Protein AF-Q2C9M5-F1 (afdb_monomer)

Secondary structure (DSSP, 8-state):
-HHHHHHHHHHHHHHHHHHHHHHHH-TTS---TT-THHHHT-HHHHHHHHHHHHHHHHHHHHHTTS-HHHHHHHHHHHHHHHHHHHIIIII---

Radius of gyration: 14.94 Å; Cα contacts (8 Å, |Δi|>4): 97; chains: 1; bounding box: 42×32×37 Å

Sequence (94 aa):
MKWLILVLGILSNASASVLIKVAVTNTSAPIQLSKPLSIIGNIPLVSGLSLYGLAFMLYAVSLTYLPLNIAHPTLTSGSIALVAIASVAFFGET

Nearest PDB structures (foldseek):
  8tgy-assembly1_A  TM=9.281E-01  e=1.209E-01  Clostridia bacterium
  8vxu-assembly1_A  TM=9.281E-01  e=1.209E-01  Clostridia bacterium
  7szt-assembly1_B  TM=8.976E-01  e=1.653E-01  Clostridiales bacterium oral taxon 876
  8vxu-assembly2_D  TM=8.803E-01  e=1.489E-01  Clostridia bacterium

Mean predicted aligned error: 3.63 Å

pLDDT: mean 93.37, std 7.12, range [71.12, 98.56]

Foldseek 3Di:
DLVVLLVLLLVLQLLLVVLCVVQCPPPVQHDDPVCVVSCVVRPSNVSSVVSNVSSVVSLVVSVVPDPPVCSVVSSVVSNVVSNVVCCCVPVVDD

Solvent-accessible surface area (backbone atoms only — not comparable to full-atom values): 4952 Å² total; per-residue (Å²): 111,65,66,56,38,43,52,50,20,18,52,28,37,22,49,12,56,53,26,38,50,53,34,71,66,36,78,91,64,64,85,47,87,92,43,65,70,59,51,74,71,33,59,44,38,47,53,13,52,53,24,40,55,49,17,51,52,31,47,60,56,30,55,78,74,34,58,63,87,54,48,51,57,50,33,52,53,50,18,52,53,47,37,55,53,46,34,38,73,77,67,69,54,132

Structure (mmCIF, N/CA/C/O backbone):
data_AF-Q2C9M5-F1
#
_entry.id   AF-Q2C9M5-F1
#
loop_
_atom_site.group_PDB
_atom_site.id
_atom_site.type_symbol
_atom_site.label_atom_id
_atom_site.label_alt_id
_atom_site.label_comp_id
_atom_site.label_asym_id
_atom_site.label_entity_id
_atom_site.label_seq_id
_atom_site.pdbx_PDB_ins_code
_atom_site.Cartn_x
_atom_site.Cartn_y
_atom_site.Cartn_z
_atom_site.occupancy
_atom_site.B_iso_or_equiv
_atom_site.auth_seq_id
_atom_site.auth_comp_id
_atom_site.auth_asym_id
_atom_site.auth_atom_id
_atom_site.pdbx_PDB_model_num
ATOM 1 N N . MET A 1 1 ? -19.932 4.339 7.919 1.00 73.38 1 MET A N 1
ATOM 2 C CA . MET A 1 1 ? -18.763 5.119 7.447 1.00 73.38 1 MET A CA 1
ATOM 3 C C . MET A 1 1 ? -17.430 4.534 7.911 1.00 73.38 1 MET A C 1
ATOM 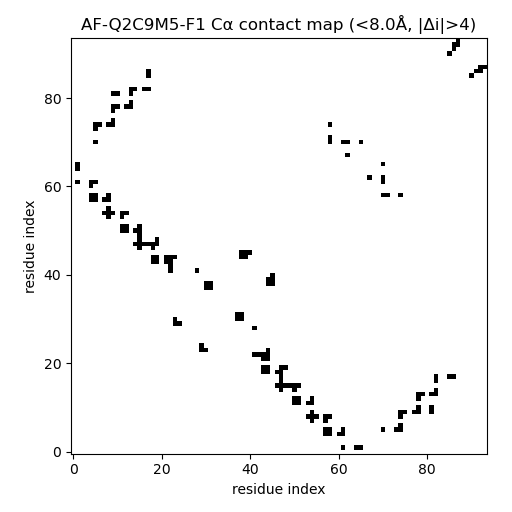5 O O . MET A 1 1 ? -16.599 4.286 7.056 1.00 73.38 1 MET A O 1
ATOM 9 N N . LYS A 1 2 ? -17.233 4.216 9.202 1.00 85.44 2 LYS A N 1
ATOM 10 C CA . LYS A 1 2 ? -15.961 3.675 9.739 1.00 85.44 2 LYS A CA 1
ATOM 11 C C . LYS A 1 2 ? -15.307 2.527 8.943 1.00 85.44 2 LYS A C 1
ATOM 13 O O . LYS A 1 2 ? -14.108 2.560 8.705 1.00 85.44 2 LYS A O 1
ATOM 18 N N . TRP A 1 3 ? -16.090 1.560 8.462 1.00 92.50 3 TRP A N 1
ATOM 19 C CA . TRP A 1 3 ? -15.576 0.442 7.655 1.00 92.50 3 TRP A CA 1
ATOM 20 C C . TRP A 1 3 ? -15.168 0.834 6.233 1.00 92.50 3 TRP A C 1
ATOM 22 O O . TRP A 1 3 ? -14.225 0.266 5.697 1.00 92.50 3 TRP A O 1
ATOM 32 N N . LEU A 1 4 ? -15.824 1.836 5.639 1.00 95.25 4 LEU A N 1
ATOM 33 C CA . LEU A 1 4 ? -15.454 2.343 4.316 1.00 95.25 4 LEU A CA 1
ATOM 34 C C . LEU A 1 4 ? -14.047 2.953 4.342 1.00 95.25 4 LEU A C 1
ATOM 36 O O . LEU A 1 4 ? -13.281 2.749 3.411 1.00 95.25 4 LEU A O 1
ATOM 40 N N . ILE A 1 5 ? -13.688 3.636 5.435 1.00 95.50 5 ILE A N 1
ATOM 41 C CA . ILE A 1 5 ? -12.348 4.212 5.636 1.00 95.50 5 ILE A CA 1
ATOM 42 C C . ILE A 1 5 ? -11.285 3.106 5.643 1.00 95.50 5 ILE A C 1
ATOM 44 O O . ILE A 1 5 ? -10.247 3.256 5.004 1.00 95.50 5 ILE A O 1
ATOM 48 N N . LEU A 1 6 ? -11.565 1.971 6.296 1.00 95.50 6 LEU A N 1
ATOM 49 C CA . LEU A 1 6 ? -10.674 0.808 6.271 1.00 95.50 6 LEU A CA 1
ATOM 50 C C . LEU A 1 6 ? -10.569 0.185 4.879 1.00 95.50 6 LEU A C 1
ATOM 52 O O . LEU A 1 6 ? -9.461 -0.103 4.444 1.00 95.50 6 LEU A O 1
ATOM 56 N N . VAL A 1 7 ? -11.686 0.010 4.167 1.00 97.62 7 VAL A N 1
ATOM 57 C CA . VAL A 1 7 ? -11.673 -0.528 2.796 1.00 97.62 7 VAL A CA 1
ATOM 58 C C . VAL A 1 7 ? -10.855 0.368 1.868 1.00 97.62 7 VAL A C 1
ATOM 60 O O . VAL A 1 7 ? -10.011 -0.129 1.129 1.00 97.62 7 VAL A O 1
ATOM 63 N N . LEU A 1 8 ? -11.040 1.688 1.941 1.00 98.00 8 LEU A N 1
ATOM 64 C CA . LEU A 1 8 ? -10.232 2.641 1.180 1.00 98.00 8 LEU A CA 1
ATOM 65 C C . LEU A 1 8 ? -8.754 2.565 1.578 1.00 98.00 8 LEU A C 1
ATOM 67 O O . LEU A 1 8 ? -7.899 2.544 0.700 1.00 98.00 8 LEU A O 1
ATOM 71 N N . GLY A 1 9 ? -8.446 2.457 2.875 1.00 97.94 9 GLY A N 1
ATOM 72 C CA . GLY A 1 9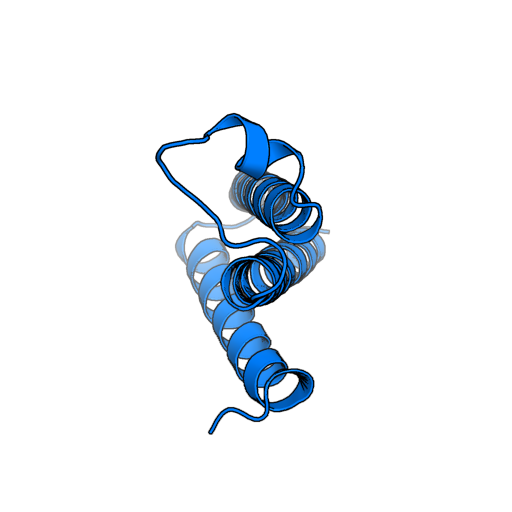 ? -7.072 2.309 3.364 1.00 97.94 9 GLY A CA 1
ATOM 73 C C . GLY A 1 9 ? -6.394 1.042 2.840 1.00 97.94 9 GLY A C 1
ATOM 74 O O . GLY A 1 9 ? -5.254 1.102 2.384 1.00 97.94 9 GLY A O 1
ATOM 75 N N . ILE A 1 10 ? -7.119 -0.080 2.834 1.00 98.56 10 ILE A N 1
ATOM 76 C CA . ILE A 1 10 ? -6.677 -1.363 2.273 1.00 98.56 10 ILE A CA 1
ATOM 77 C C . ILE A 1 10 ? -6.394 -1.224 0.773 1.00 98.56 10 ILE A C 1
ATOM 79 O O . ILE A 1 10 ? -5.318 -1.597 0.310 1.00 98.56 10 ILE A O 1
ATOM 83 N N . LEU A 1 11 ? -7.329 -0.644 0.013 1.00 98.50 11 LEU A N 1
ATOM 84 C CA . LEU A 1 11 ? -7.170 -0.446 -1.429 1.00 98.50 11 LEU A CA 1
ATOM 85 C C . LEU A 1 11 ? -5.995 0.482 -1.751 1.00 98.50 11 LEU A C 1
ATOM 87 O O . LEU A 1 11 ? -5.205 0.172 -2.642 1.00 98.50 11 LEU A O 1
ATOM 91 N N . SER A 1 12 ? -5.845 1.593 -1.020 1.00 98.31 12 SER A N 1
ATOM 92 C CA . SER A 1 12 ? -4.716 2.514 -1.181 1.00 98.31 12 SER A CA 1
ATOM 93 C C . SER A 1 12 ? -3.382 1.833 -0.875 1.00 98.31 12 SER A C 1
ATOM 95 O O . SER A 1 12 ? -2.451 1.961 -1.663 1.00 98.31 12 SER A O 1
ATOM 97 N N . ASN A 1 13 ? -3.289 1.068 0.217 1.00 98.50 13 ASN A N 1
ATOM 98 C CA . ASN A 1 13 ? -2.056 0.383 0.612 1.00 98.50 13 ASN A CA 1
ATOM 99 C C . ASN A 1 13 ? -1.661 -0.725 -0.383 1.00 98.50 13 ASN A C 1
ATOM 101 O O . ASN A 1 13 ? -0.506 -0.810 -0.809 1.00 98.50 13 ASN A O 1
ATOM 105 N N . ALA A 1 14 ? -2.628 -1.537 -0.815 1.00 98.50 14 ALA A N 1
ATOM 106 C CA . ALA A 1 14 ? -2.384 -2.581 -1.804 1.00 98.50 14 ALA A CA 1
ATOM 107 C C . ALA A 1 14 ? -1.962 -1.987 -3.157 1.00 98.50 14 ALA A C 1
ATOM 109 O O . ALA A 1 14 ? -0.957 -2.405 -3.731 1.00 98.50 14 ALA A O 1
ATOM 110 N N . SER A 1 15 ? -2.668 -0.952 -3.623 1.00 98.31 15 SER A N 1
ATOM 111 C CA . SER A 1 15 ? -2.333 -0.247 -4.868 1.00 98.31 15 SER A CA 1
ATOM 112 C C . SER A 1 15 ? -0.949 0.399 -4.802 1.00 98.31 15 SER A C 1
ATOM 114 O O . SER A 1 15 ? -0.192 0.318 -5.768 1.00 98.31 15 SER A O 1
ATOM 116 N N . ALA A 1 16 ? -0.586 0.989 -3.657 1.00 98.25 16 ALA A N 1
ATOM 117 C CA . ALA A 1 16 ? 0.754 1.516 -3.426 1.00 98.25 16 ALA A CA 1
ATOM 118 C C . ALA A 1 16 ? 1.812 0.427 -3.623 1.00 98.25 16 ALA A C 1
ATOM 120 O O . ALA A 1 16 ? 2.724 0.597 -4.425 1.00 98.25 16 ALA A O 1
ATOM 121 N N . SER A 1 17 ? 1.646 -0.720 -2.964 1.00 97.94 17 SER A N 1
ATOM 122 C CA . SER A 1 17 ? 2.590 -1.842 -3.033 1.00 97.94 17 SER A CA 1
ATOM 123 C C . SER A 1 17 ? 2.787 -2.354 -4.468 1.00 97.94 17 SER A C 1
ATOM 125 O O . SER A 1 17 ? 3.919 -2.570 -4.903 1.00 97.94 17 SER A O 1
ATOM 127 N N . VAL A 1 18 ? 1.699 -2.473 -5.238 1.00 97.81 18 VAL A N 1
ATOM 128 C CA . VAL A 1 18 ? 1.737 -2.864 -6.659 1.00 97.81 18 VAL A CA 1
ATOM 129 C C . VAL A 1 18 ? 2.472 -1.820 -7.505 1.00 97.81 18 VAL A C 1
ATOM 131 O O . VAL A 1 18 ? 3.330 -2.176 -8.310 1.00 97.81 18 VAL A O 1
ATOM 134 N N . LEU A 1 19 ? 2.196 -0.527 -7.312 1.00 96.69 19 LEU A N 1
ATOM 135 C CA . LEU A 1 19 ? 2.869 0.545 -8.055 1.00 96.69 19 LEU A CA 1
ATOM 136 C C . LEU A 1 19 ? 4.359 0.645 -7.728 1.00 96.69 19 LEU A C 1
ATOM 138 O O . LEU A 1 19 ? 5.161 0.873 -8.632 1.00 96.69 19 LEU A O 1
ATOM 142 N N . ILE A 1 20 ? 4.742 0.427 -6.468 1.00 95.69 20 ILE A N 1
ATOM 143 C CA . ILE A 1 20 ? 6.153 0.349 -6.084 1.00 95.69 20 ILE A CA 1
ATOM 144 C C . ILE A 1 20 ? 6.828 -0.805 -6.821 1.00 95.69 20 ILE A C 1
ATOM 146 O O . ILE A 1 20 ? 7.891 -0.589 -7.398 1.00 95.69 20 ILE A O 1
ATOM 150 N N . LYS A 1 21 ? 6.201 -1.989 -6.882 1.00 95.50 21 LYS A N 1
ATOM 151 C CA . LYS A 1 21 ? 6.714 -3.129 -7.659 1.00 95.50 21 LYS A CA 1
ATOM 152 C C . LYS A 1 21 ? 6.903 -2.762 -9.135 1.00 95.50 21 LYS A C 1
ATOM 154 O O . LYS A 1 21 ? 7.984 -2.977 -9.676 1.00 95.50 21 LYS A O 1
ATOM 159 N N . VAL A 1 22 ? 5.906 -2.134 -9.763 1.00 93.88 22 VAL A N 1
ATOM 160 C CA . VAL A 1 22 ? 6.012 -1.632 -11.148 1.00 93.88 22 VAL A CA 1
ATOM 161 C C . VAL A 1 22 ? 7.190 -0.663 -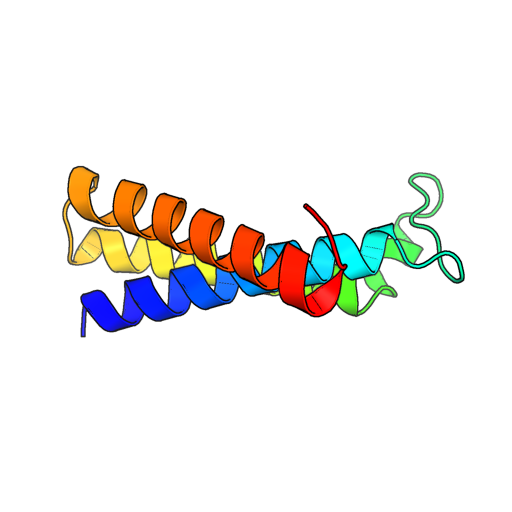11.300 1.00 93.88 22 VAL A C 1
ATOM 163 O O . VAL A 1 22 ? 7.958 -0.772 -12.255 1.00 93.88 22 VAL A O 1
ATOM 166 N N . ALA A 1 23 ? 7.365 0.260 -10.352 1.00 92.12 23 ALA A N 1
ATOM 167 C CA . ALA A 1 23 ? 8.429 1.255 -10.386 1.00 92.12 23 ALA A CA 1
ATOM 168 C C . ALA A 1 23 ? 9.830 0.633 -10.340 1.00 92.12 23 ALA A C 1
ATOM 170 O O . ALA A 1 23 ? 10.711 1.077 -11.075 1.00 92.12 23 ALA A O 1
ATOM 171 N N . VAL A 1 24 ? 10.039 -0.376 -9.484 1.00 91.00 24 VAL A N 1
ATOM 172 C CA . VAL A 1 24 ? 11.355 -1.014 -9.303 1.00 91.00 24 VAL A CA 1
ATOM 173 C C . VAL A 1 24 ? 11.677 -2.043 -10.383 1.00 91.00 24 VAL A C 1
ATOM 175 O O . VAL A 1 24 ? 12.850 -2.267 -10.669 1.00 91.00 24 VAL A O 1
ATOM 178 N N . THR A 1 25 ? 10.671 -2.671 -10.996 1.00 89.75 25 THR A N 1
ATOM 179 C CA . THR A 1 25 ? 10.880 -3.662 -12.066 1.00 89.75 25 THR A CA 1
ATOM 180 C C . THR A 1 25 ? 11.062 -3.008 -13.442 1.00 89.75 25 THR A C 1
ATOM 182 O O . THR A 1 25 ? 11.580 -3.644 -14.361 1.00 89.75 25 THR A O 1
ATOM 185 N N . ASN A 1 26 ? 10.703 -1.728 -13.601 1.00 81.50 26 ASN A N 1
ATOM 186 C CA . ASN A 1 26 ? 10.897 -1.002 -14.854 1.00 81.50 26 ASN A CA 1
ATOM 187 C C . ASN A 1 26 ? 12.393 -0.821 -15.181 1.00 81.50 26 ASN A C 1
ATOM 189 O O . ASN A 1 26 ? 13.096 0.003 -14.595 1.00 81.50 26 ASN A O 1
ATOM 193 N N . THR A 1 27 ? 12.867 -1.582 -16.167 1.00 74.00 27 THR A N 1
ATOM 194 C CA . THR A 1 27 ? 14.278 -1.634 -16.577 1.00 74.00 27 THR A CA 1
ATOM 195 C C . THR A 1 27 ? 14.701 -0.440 -17.436 1.00 74.00 27 THR A C 1
ATOM 197 O O . THR A 1 27 ? 15.894 -0.175 -17.560 1.00 74.00 27 THR A O 1
ATOM 200 N N . SER A 1 28 ? 13.751 0.303 -18.018 1.00 73.19 28 SER A N 1
ATOM 201 C CA . SER A 1 28 ? 14.033 1.464 -18.875 1.00 73.19 28 SER A CA 1
ATOM 202 C C . SER A 1 28 ? 14.422 2.717 -18.084 1.00 73.19 28 SER A C 1
ATOM 204 O O . SER A 1 28 ? 15.114 3.582 -18.616 1.00 73.19 28 SER A O 1
ATOM 206 N N . ALA A 1 29 ? 14.001 2.822 -16.821 1.00 71.12 29 ALA A N 1
ATOM 207 C CA . ALA A 1 29 ? 14.308 3.950 -15.941 1.00 71.12 29 ALA A CA 1
ATOM 208 C C . ALA A 1 29 ? 14.638 3.459 -14.518 1.00 71.12 29 ALA A C 1
ATOM 210 O O . ALA A 1 29 ? 13.855 3.681 -13.589 1.00 71.12 29 ALA A O 1
ATOM 211 N N . PRO A 1 30 ? 15.785 2.776 -14.331 1.00 77.50 30 PRO A N 1
ATOM 212 C CA . PRO A 1 30 ? 16.141 2.192 -13.048 1.00 77.50 30 PRO A CA 1
ATOM 213 C C . PRO A 1 30 ? 16.351 3.278 -11.990 1.00 77.50 30 PRO A C 1
ATOM 215 O O . PRO A 1 30 ? 16.974 4.315 -12.237 1.00 77.50 30 PRO A O 1
ATOM 218 N N . ILE A 1 31 ? 15.857 3.014 -10.783 1.00 80.75 31 ILE A N 1
ATOM 219 C CA . ILE A 1 31 ? 16.032 3.904 -9.636 1.00 80.75 31 ILE A CA 1
ATOM 220 C C . ILE A 1 31 ? 17.507 3.872 -9.216 1.00 80.75 31 ILE A C 1
ATOM 222 O O . ILE A 1 31 ? 18.053 2.817 -8.902 1.00 80.75 31 ILE A O 1
ATOM 226 N N . GLN A 1 32 ? 18.161 5.036 -9.209 1.00 81.81 32 GLN A N 1
ATOM 227 C CA . GLN A 1 32 ? 19.573 5.184 -8.851 1.00 81.81 32 GLN A CA 1
ATOM 228 C C . GLN A 1 32 ? 19.712 6.119 -7.649 1.00 81.81 32 GLN A C 1
ATOM 230 O O . GLN A 1 32 ? 19.368 7.295 -7.733 1.00 81.81 32 GLN A O 1
ATOM 235 N N . LEU A 1 33 ? 20.291 5.624 -6.551 1.00 81.12 33 LEU A N 1
ATOM 236 C CA . LEU A 1 33 ? 20.567 6.424 -5.345 1.00 81.12 33 LEU A CA 1
ATOM 237 C C . LEU A 1 33 ? 21.505 7.611 -5.619 1.00 81.12 33 LEU A C 1
ATOM 239 O O . LEU A 1 33 ? 21.411 8.642 -4.962 1.00 81.12 33 LEU A O 1
ATOM 243 N N . SER A 1 34 ? 22.379 7.489 -6.621 1.00 85.75 34 SER A N 1
ATOM 244 C CA . SER A 1 34 ? 23.292 8.551 -7.055 1.00 85.75 34 SER A CA 1
ATOM 245 C C . SER A 1 34 ? 22.599 9.704 -7.793 1.00 85.75 34 SER A C 1
ATOM 247 O O . SER A 1 34 ? 23.210 10.755 -7.980 1.00 85.75 34 SER A O 1
ATOM 249 N N . LYS A 1 35 ? 21.337 9.536 -8.215 1.00 83.81 35 LYS A N 1
ATOM 250 C CA . LYS A 1 35 ? 20.549 10.550 -8.932 1.00 83.81 35 LYS A CA 1
ATOM 251 C C . LYS A 1 35 ? 19.179 10.726 -8.271 1.00 83.81 35 LYS A C 1
ATOM 253 O O . LYS A 1 35 ? 18.171 10.368 -8.866 1.00 83.81 35 LYS A O 1
ATOM 258 N N . PRO A 1 36 ? 19.096 11.324 -7.072 1.00 80.19 36 PRO A N 1
ATOM 259 C CA . PRO A 1 36 ? 17.846 11.410 -6.309 1.00 80.19 36 PRO A CA 1
ATOM 260 C C . PRO A 1 36 ? 16.713 12.133 -7.054 1.00 80.19 36 PRO A C 1
ATOM 262 O O . PRO A 1 36 ? 15.545 11.844 -6.834 1.00 80.19 36 PRO A O 1
ATOM 265 N N . LEU A 1 37 ? 17.032 13.028 -7.991 1.00 83.06 37 LEU A N 1
ATOM 266 C CA . LEU A 1 37 ? 16.034 13.692 -8.835 1.00 83.06 37 LEU A CA 1
ATOM 267 C C . LEU A 1 37 ? 15.309 12.731 -9.799 1.00 83.06 37 LEU A C 1
ATOM 269 O O . LEU A 1 37 ? 14.169 13.004 -10.166 1.00 83.06 37 LEU A O 1
ATOM 273 N N . SER A 1 38 ? 15.910 11.594 -10.180 1.00 79.19 38 SER A N 1
ATOM 274 C CA . SER A 1 38 ? 15.248 10.605 -11.049 1.00 79.19 38 SER A CA 1
ATOM 275 C C . SER A 1 38 ? 14.089 9.883 -10.353 1.00 79.19 38 SER A C 1
ATOM 277 O O . SER A 1 38 ? 13.175 9.408 -11.021 1.00 79.19 38 SER A O 1
ATOM 279 N N . ILE A 1 39 ? 14.086 9.870 -9.017 1.00 80.62 39 ILE A N 1
ATOM 280 C CA . ILE A 1 39 ? 13.012 9.327 -8.173 1.00 80.62 39 ILE A CA 1
ATOM 281 C C . ILE A 1 39 ? 11.721 10.126 -8.384 1.00 80.62 39 ILE A C 1
ATOM 283 O O . ILE A 1 39 ? 10.650 9.544 -8.519 1.00 80.62 39 ILE A O 1
ATOM 287 N N . ILE A 1 40 ? 11.828 11.456 -8.471 1.00 83.25 40 ILE A N 1
ATOM 288 C CA . ILE A 1 40 ? 10.680 12.363 -8.626 1.00 83.25 40 ILE A CA 1
ATOM 289 C C . ILE A 1 40 ? 10.055 12.230 -10.025 1.00 83.25 40 ILE A C 1
ATOM 291 O O . ILE A 1 40 ? 8.851 12.397 -10.187 1.00 83.25 40 ILE A O 1
ATOM 295 N N . GLY A 1 41 ? 10.857 11.892 -11.039 1.00 84.38 41 GLY A N 1
ATOM 296 C CA . GLY A 1 41 ? 10.374 11.653 -12.403 1.00 84.38 41 GLY A CA 1
ATOM 297 C C . GLY A 1 41 ? 9.690 10.295 -12.609 1.00 84.38 41 GLY A C 1
ATOM 298 O O . GLY A 1 41 ? 9.077 10.073 -13.652 1.00 84.38 41 GLY A O 1
ATOM 299 N N . ASN A 1 42 ? 9.782 9.374 -11.644 1.00 88.62 42 ASN A N 1
ATOM 300 C CA . ASN A 1 42 ? 9.187 8.045 -11.749 1.00 88.62 42 ASN A CA 1
ATOM 301 C C . ASN A 1 42 ? 7.725 8.088 -11.274 1.00 88.62 42 ASN A C 1
ATOM 303 O O . ASN A 1 42 ? 7.440 8.000 -10.081 1.00 88.62 42 ASN A O 1
ATOM 307 N N . ILE A 1 43 ? 6.795 8.231 -12.223 1.00 91.25 43 ILE A N 1
ATOM 308 C CA . ILE A 1 43 ? 5.357 8.349 -11.933 1.00 91.25 43 ILE A CA 1
ATOM 309 C C . ILE A 1 43 ? 4.831 7.177 -11.083 1.00 91.25 43 ILE A C 1
ATOM 311 O O . ILE A 1 43 ? 4.233 7.461 -10.046 1.00 91.25 43 ILE A O 1
ATOM 315 N N . PRO A 1 44 ? 5.078 5.890 -11.419 1.00 93.00 44 PRO A N 1
ATOM 316 C CA . PRO A 1 44 ? 4.658 4.777 -10.565 1.00 93.00 44 PRO A CA 1
ATOM 317 C C . PRO A 1 44 ? 5.179 4.881 -9.127 1.00 93.00 44 PRO A C 1
ATOM 319 O O . PRO A 1 44 ? 4.425 4.654 -8.183 1.00 93.00 44 PRO A O 1
ATOM 322 N N . LEU A 1 45 ? 6.441 5.281 -8.947 1.00 93.06 45 LEU A N 1
ATOM 323 C CA . LEU A 1 45 ? 7.051 5.433 -7.627 1.00 93.06 45 LEU A CA 1
ATOM 324 C C . LEU A 1 45 ? 6.381 6.542 -6.813 1.00 93.06 45 LEU A C 1
ATOM 326 O O . LEU A 1 45 ? 6.014 6.328 -5.658 1.00 93.06 45 LEU A O 1
ATOM 330 N N . VAL A 1 46 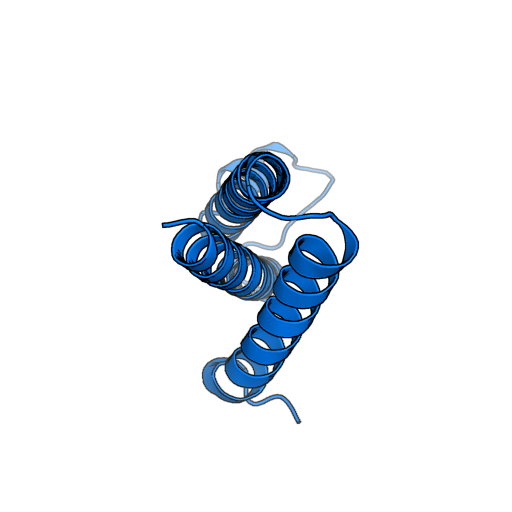? 6.202 7.717 -7.421 1.00 93.69 46 VAL A N 1
ATOM 331 C CA . VAL A 1 46 ? 5.577 8.875 -6.770 1.00 93.69 46 VAL A CA 1
ATOM 332 C C . VAL A 1 46 ? 4.119 8.574 -6.439 1.00 93.69 46 VAL A C 1
ATOM 334 O O . VAL A 1 46 ? 3.699 8.796 -5.307 1.00 93.69 46 VAL A O 1
ATOM 337 N N . SER A 1 47 ? 3.360 7.999 -7.377 1.00 95.69 47 SER A N 1
ATOM 338 C CA . SER A 1 47 ? 1.976 7.582 -7.140 1.00 95.69 47 SER A CA 1
ATOM 339 C C . SER A 1 47 ? 1.877 6.537 -6.027 1.00 95.69 47 SER A C 1
ATOM 341 O O . SER A 1 47 ? 1.021 6.664 -5.153 1.00 95.69 47 SER A O 1
ATOM 343 N N . GLY A 1 48 ? 2.775 5.546 -6.004 1.00 96.75 48 GLY A N 1
ATOM 344 C CA . GLY A 1 48 ? 2.841 4.553 -4.933 1.00 96.75 48 GLY A CA 1
ATOM 345 C C . GLY A 1 48 ? 3.112 5.188 -3.567 1.00 96.75 48 GLY A C 1
ATOM 346 O O . GLY A 1 48 ? 2.393 4.923 -2.605 1.00 96.75 48 GLY A O 1
ATOM 347 N N . LEU A 1 49 ? 4.084 6.099 -3.485 1.00 96.25 49 LEU A N 1
ATOM 348 C CA . LEU A 1 49 ? 4.408 6.810 -2.248 1.00 96.25 49 LEU A CA 1
ATOM 349 C C . LEU A 1 49 ? 3.247 7.694 -1.764 1.00 96.25 49 LEU A C 1
ATOM 351 O O . LEU A 1 49 ? 2.915 7.682 -0.577 1.00 96.25 49 LEU A O 1
ATOM 355 N N . SER A 1 50 ? 2.592 8.422 -2.672 1.00 97.25 50 SER A N 1
ATOM 356 C CA . SER A 1 50 ? 1.402 9.215 -2.348 1.00 97.25 50 SER A CA 1
ATOM 357 C C . SER A 1 50 ? 0.266 8.342 -1.810 1.00 97.25 50 SER A C 1
ATOM 359 O O . SER A 1 50 ? -0.387 8.723 -0.838 1.00 97.25 50 SER A O 1
ATOM 361 N N . LEU A 1 51 ? 0.055 7.154 -2.384 1.00 98.25 51 LEU A N 1
ATOM 362 C CA . LEU A 1 51 ? -0.955 6.209 -1.906 1.00 98.25 51 LEU A CA 1
ATOM 363 C C . LEU A 1 51 ? -0.608 5.599 -0.545 1.00 98.25 51 LEU A C 1
ATOM 365 O O . LEU A 1 51 ? -1.517 5.414 0.261 1.00 98.25 51 LEU A O 1
ATOM 369 N N . TYR A 1 52 ? 0.669 5.347 -0.237 1.00 98.00 52 TYR A N 1
ATOM 370 C CA . TYR A 1 52 ? 1.064 4.974 1.127 1.00 98.00 52 TYR A CA 1
ATOM 371 C C . TYR A 1 52 ? 0.773 6.092 2.128 1.00 98.00 52 TYR A C 1
ATOM 373 O O . TYR A 1 52 ? 0.234 5.823 3.202 1.00 98.00 52 TYR A O 1
ATOM 381 N N . GLY A 1 53 ? 1.066 7.343 1.763 1.00 98.25 53 GLY A N 1
ATOM 382 C CA . GLY A 1 53 ? 0.700 8.505 2.571 1.00 98.25 53 GLY A CA 1
ATOM 383 C C . GLY A 1 53 ? -0.808 8.569 2.825 1.00 98.25 53 GLY A C 1
ATOM 384 O O . GLY A 1 53 ? -1.239 8.695 3.969 1.00 98.25 53 GLY A O 1
ATOM 385 N N . LEU A 1 54 ? -1.620 8.395 1.779 1.00 98.25 54 LEU A N 1
ATOM 386 C CA . LEU A 1 54 ? -3.078 8.347 1.896 1.00 98.25 54 LEU A CA 1
ATOM 387 C C . LEU A 1 54 ? -3.553 7.183 2.778 1.00 98.25 54 LEU A C 1
ATOM 389 O O . LEU A 1 54 ? -4.395 7.387 3.650 1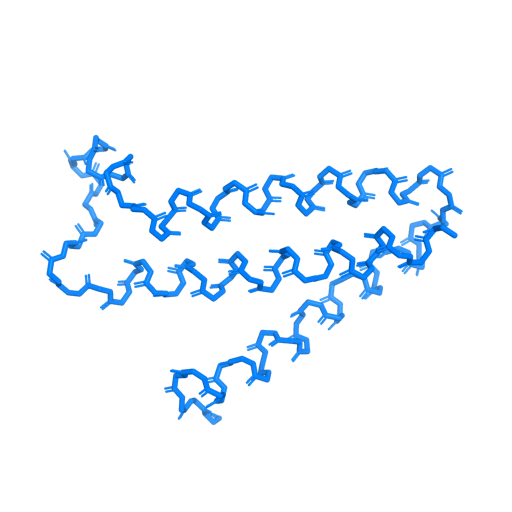.00 98.25 54 LEU A O 1
ATOM 393 N N . ALA A 1 55 ? -3.000 5.983 2.598 1.00 98.12 55 ALA A N 1
ATOM 394 C CA . ALA A 1 55 ? -3.335 4.814 3.405 1.00 98.12 55 ALA A CA 1
ATOM 395 C C . ALA A 1 55 ? -3.032 5.044 4.892 1.00 98.12 55 ALA A C 1
ATOM 397 O O . ALA A 1 55 ? -3.846 4.697 5.747 1.00 98.12 55 ALA A O 1
ATOM 398 N N . PHE A 1 56 ? -1.899 5.680 5.203 1.00 98.00 56 PHE A N 1
ATOM 399 C CA . PHE A 1 56 ? -1.548 6.065 6.568 1.00 98.00 56 PHE A CA 1
ATOM 400 C C . PHE A 1 56 ? -2.533 7.089 7.150 1.00 98.00 56 PHE A C 1
ATOM 402 O O . PHE A 1 56 ? -2.984 6.925 8.283 1.00 98.00 56 PHE A O 1
ATOM 409 N N . MET A 1 57 ? -2.931 8.106 6.378 1.00 98.31 57 MET A N 1
ATOM 410 C CA . MET A 1 57 ? -3.934 9.080 6.828 1.00 98.31 57 MET A CA 1
ATOM 411 C C . MET A 1 57 ? -5.293 8.417 7.080 1.00 98.31 57 MET A C 1
ATOM 413 O O . MET A 1 57 ? -5.913 8.655 8.114 1.00 98.31 57 MET A O 1
ATOM 417 N N . LEU A 1 58 ? -5.740 7.530 6.187 1.00 97.75 58 LEU A N 1
ATOM 418 C CA . LEU A 1 58 ? -6.977 6.761 6.361 1.00 97.75 58 LEU A CA 1
ATOM 419 C C . LEU A 1 58 ? -6.906 5.841 7.585 1.00 97.75 58 LEU A C 1
ATOM 421 O O . LEU A 1 58 ? -7.877 5.748 8.336 1.00 97.75 58 LEU A O 1
ATOM 425 N N . TYR A 1 59 ? -5.756 5.212 7.833 1.00 97.50 59 TYR A N 1
ATOM 426 C CA . TYR A 1 59 ? -5.512 4.445 9.050 1.00 97.50 59 TYR A CA 1
ATOM 427 C C . TYR A 1 59 ? -5.634 5.321 10.303 1.00 97.50 59 TYR A C 1
ATOM 429 O O . TYR A 1 59 ? -6.407 4.984 11.200 1.00 97.50 59 TYR A O 1
ATOM 437 N N . ALA A 1 60 ? -4.954 6.469 10.346 1.00 97.88 60 ALA A N 1
ATOM 438 C CA . ALA A 1 60 ? -5.027 7.399 11.470 1.00 97.88 60 ALA A CA 1
ATOM 439 C C . ALA A 1 60 ? -6.469 7.868 11.732 1.00 97.88 60 ALA A C 1
ATOM 441 O O . ALA A 1 60 ? -6.931 7.852 12.871 1.00 97.88 60 ALA A O 1
ATOM 442 N N . VAL A 1 61 ? -7.220 8.190 10.674 1.00 97.75 61 VAL A N 1
ATOM 443 C CA . VAL A 1 61 ? -8.644 8.535 10.780 1.00 97.75 61 VAL A CA 1
ATOM 444 C C . VAL A 1 61 ? -9.464 7.343 11.287 1.00 97.75 61 VAL A C 1
ATOM 446 O O . VAL A 1 61 ? -10.338 7.518 12.133 1.00 97.75 61 VAL A O 1
ATOM 449 N N . SER A 1 62 ? -9.184 6.117 10.835 1.00 97.19 62 SER A N 1
ATOM 450 C CA . SER A 1 62 ? -9.906 4.917 11.283 1.00 97.19 62 SER A CA 1
ATOM 451 C C . SER A 1 62 ? -9.779 4.674 12.791 1.00 97.19 62 SER A C 1
ATOM 453 O O . SER A 1 62 ? -10.758 4.261 13.415 1.00 97.19 62 SER A O 1
ATOM 455 N N . LEU A 1 63 ? -8.632 5.016 13.392 1.00 97.69 63 LEU A N 1
ATOM 456 C CA . LEU A 1 63 ? -8.393 4.899 14.836 1.00 97.69 63 LEU A CA 1
ATOM 457 C C . LEU A 1 63 ? -9.251 5.851 15.676 1.00 97.69 63 LEU A C 1
ATOM 459 O O . LEU A 1 63 ? -9.451 5.606 16.861 1.00 97.69 63 LEU A O 1
ATOM 463 N N . THR A 1 64 ? -9.810 6.906 15.076 1.00 97.19 64 THR A N 1
ATOM 464 C CA . THR A 1 64 ? -10.770 7.783 15.766 1.00 97.19 64 THR A CA 1
ATOM 465 C C . THR A 1 64 ? -12.153 7.135 15.921 1.00 97.19 64 THR A C 1
ATOM 467 O O . THR A 1 64 ? -12.953 7.576 16.742 1.00 97.19 64 THR A O 1
ATOM 470 N N .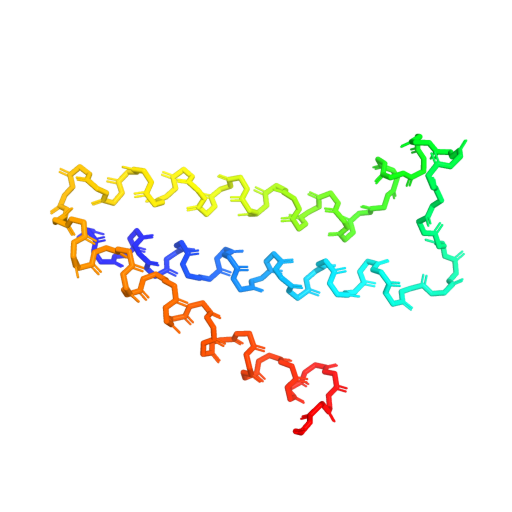 TYR A 1 65 ? -12.436 6.064 15.165 1.00 95.81 65 TYR A N 1
ATOM 471 C CA . TYR A 1 65 ? -13.738 5.384 15.140 1.00 95.81 65 TYR A CA 1
ATOM 472 C C . TYR A 1 65 ? -13.693 3.911 15.557 1.00 95.81 65 TYR A C 1
ATOM 474 O O . TYR A 1 65 ? -14.738 3.328 15.868 1.00 95.81 65 TYR A O 1
ATOM 482 N N . LEU A 1 66 ? -12.525 3.275 15.482 1.00 96.62 66 LEU A N 1
ATOM 483 C CA . LEU A 1 66 ? -12.325 1.857 15.750 1.00 96.62 66 LEU A CA 1
ATOM 484 C C . LEU A 1 66 ? -11.149 1.666 16.707 1.00 96.62 66 LEU A C 1
ATOM 486 O O . LEU A 1 66 ? -10.144 2.366 16.590 1.00 96.62 66 LEU A O 1
ATOM 490 N N . PRO A 1 67 ? -11.231 0.687 17.621 1.00 97.44 67 PRO A N 1
ATOM 491 C CA . PRO A 1 67 ? -10.106 0.359 18.475 1.00 97.44 67 PRO A CA 1
ATOM 492 C C . PRO A 1 67 ? -8.959 -0.237 17.645 1.00 97.44 67 PRO A C 1
ATOM 494 O O . PRO A 1 67 ? -9.169 -0.891 16.617 1.00 97.44 67 PRO A O 1
ATOM 497 N N . LEU A 1 68 ? -7.730 -0.025 18.119 1.00 97.50 68 LEU A N 1
ATOM 498 C CA . LEU A 1 68 ? -6.497 -0.423 17.434 1.00 97.50 68 LEU A CA 1
ATOM 499 C C . LEU A 1 68 ? -6.462 -1.918 17.077 1.00 97.50 68 LEU A C 1
ATOM 501 O O . LEU A 1 68 ? -6.038 -2.280 15.981 1.00 97.50 68 LEU A O 1
ATOM 505 N N . ASN A 1 69 ? -6.951 -2.776 17.977 1.00 97.50 69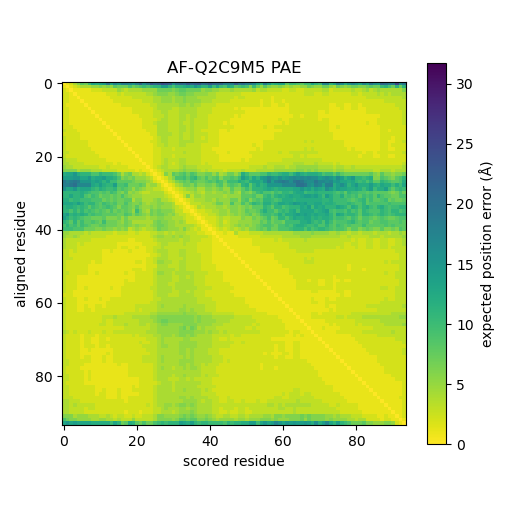 ASN A N 1
ATOM 506 C CA . ASN A 1 69 ? -7.007 -4.229 17.789 1.00 97.50 69 ASN A CA 1
ATOM 507 C C . ASN A 1 69 ? -7.952 -4.673 16.660 1.00 97.50 69 ASN A C 1
ATOM 509 O O . ASN A 1 69 ? -7.876 -5.818 16.231 1.00 97.50 69 ASN A O 1
ATOM 513 N N . ILE A 1 70 ? -8.829 -3.791 16.177 1.00 97.44 70 ILE A N 1
ATOM 514 C CA . ILE A 1 70 ? -9.672 -4.036 15.005 1.00 97.44 70 ILE A CA 1
ATOM 515 C C . ILE A 1 70 ? -9.046 -3.372 13.783 1.00 97.44 70 ILE A C 1
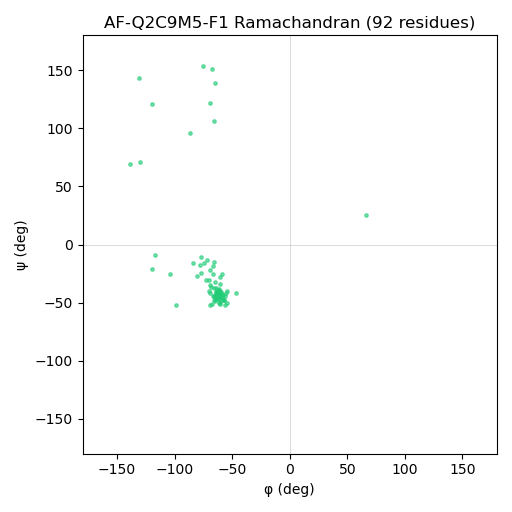ATOM 517 O O . ILE A 1 70 ? -8.846 -4.027 12.762 1.00 97.44 70 ILE A O 1
ATOM 521 N N . ALA A 1 71 ? -8.723 -2.081 13.883 1.00 97.31 71 ALA A N 1
ATOM 522 C CA . ALA A 1 71 ? -8.270 -1.290 12.745 1.00 97.31 71 ALA A CA 1
ATOM 523 C C . ALA A 1 71 ? -6.963 -1.824 12.144 1.00 97.31 71 ALA A C 1
ATOM 525 O O . ALA A 1 71 ? -6.897 -2.062 10.939 1.00 97.31 71 ALA A O 1
ATOM 526 N N . HIS A 1 72 ? -5.944 -2.056 12.978 1.00 97.00 72 HIS A N 1
ATOM 527 C CA . HIS A 1 72 ? -4.619 -2.434 12.495 1.00 97.00 72 HIS A CA 1
ATOM 528 C C . HIS A 1 72 ? -4.594 -3.849 11.888 1.00 97.00 72 HIS A C 1
ATOM 530 O O . HIS A 1 72 ? -4.198 -3.971 10.728 1.00 97.00 72 HIS A O 1
ATOM 536 N N . PRO A 1 73 ? -5.083 -4.914 12.564 1.00 98.19 73 PRO A N 1
ATOM 537 C CA . PRO A 1 73 ? -5.105 -6.244 11.957 1.00 98.19 73 PRO A CA 1
ATOM 538 C C . PRO A 1 73 ? -5.955 -6.313 10.689 1.00 98.19 73 PRO A C 1
ATOM 540 O O . PRO A 1 73 ? -5.547 -6.965 9.732 1.00 98.19 73 PRO A O 1
ATOM 543 N N . THR A 1 74 ? -7.100 -5.621 10.645 1.00 97.88 74 THR A N 1
ATOM 544 C CA . THR A 1 74 ? -7.974 -5.610 9.459 1.00 97.88 74 THR A CA 1
ATOM 545 C C . THR A 1 74 ? -7.300 -4.926 8.273 1.00 97.88 74 THR A C 1
ATOM 547 O O . THR A 1 74 ? -7.286 -5.481 7.177 1.00 97.88 74 THR A O 1
ATOM 550 N N . LEU A 1 75 ? -6.708 -3.744 8.480 1.00 97.56 75 LEU A N 1
ATOM 551 C CA . LEU A 1 75 ? -6.031 -3.012 7.411 1.00 97.56 75 LEU A CA 1
ATOM 552 C C . LEU A 1 75 ? -4.823 -3.789 6.889 1.00 97.56 75 LEU A C 1
ATOM 554 O O . LEU A 1 75 ? -4.670 -3.941 5.678 1.00 97.56 75 LEU A O 1
ATOM 558 N N . THR A 1 76 ? -3.991 -4.316 7.787 1.00 97.62 76 THR A N 1
ATOM 559 C CA . THR A 1 76 ? -2.772 -5.036 7.410 1.00 97.62 76 THR A CA 1
ATOM 560 C C . THR A 1 76 ? -3.091 -6.348 6.700 1.00 97.62 76 THR A C 1
ATOM 562 O O . THR A 1 76 ? -2.601 -6.571 5.596 1.00 97.62 76 THR A O 1
ATOM 565 N N . SER A 1 77 ? -3.956 -7.194 7.269 1.00 98.31 77 SER A N 1
ATOM 566 C CA . SER A 1 77 ? -4.324 -8.472 6.639 1.00 98.31 77 SER A CA 1
ATOM 567 C C . SER A 1 77 ? -5.062 -8.280 5.313 1.00 98.31 77 SER A C 1
ATOM 569 O O . SER A 1 77 ? -4.743 -8.960 4.341 1.00 98.31 77 SER A O 1
ATOM 571 N N . GLY A 1 78 ? -5.984 -7.313 5.235 1.00 98.19 78 GLY A N 1
ATOM 572 C CA . GLY A 1 78 ? -6.689 -6.987 3.997 1.00 98.19 78 GLY A CA 1
ATOM 573 C C . GLY A 1 78 ? -5.746 -6.490 2.901 1.00 98.19 78 GLY A C 1
ATOM 574 O O . GLY A 1 78 ? -5.864 -6.911 1.752 1.00 98.19 78 GLY A O 1
ATOM 575 N N . SER A 1 79 ? -4.770 -5.648 3.258 1.00 98.31 79 SER A N 1
ATOM 576 C CA . SER A 1 79 ? -3.751 -5.171 2.314 1.00 98.31 79 SER A CA 1
ATOM 577 C C . SER A 1 79 ? -2.878 -6.323 1.818 1.00 98.31 79 SER A C 1
ATOM 579 O O . SER A 1 79 ? -2.691 -6.456 0.615 1.00 98.31 79 SER A O 1
ATOM 581 N N . ILE A 1 80 ? -2.407 -7.196 2.717 1.00 98.44 80 ILE A N 1
ATOM 582 C CA . ILE A 1 80 ? -1.616 -8.385 2.356 1.00 98.44 80 ILE A CA 1
ATOM 583 C C . ILE A 1 80 ? -2.398 -9.291 1.401 1.00 98.44 80 ILE A C 1
ATOM 585 O O . ILE A 1 80 ? -1.866 -9.686 0.367 1.00 98.44 80 ILE A O 1
ATOM 589 N N . ALA A 1 81 ? -3.662 -9.590 1.715 1.00 98.50 81 ALA A N 1
ATOM 590 C CA . ALA A 1 81 ? -4.504 -10.438 0.878 1.00 98.50 81 ALA A CA 1
ATOM 591 C C . ALA A 1 81 ? -4.667 -9.858 -0.535 1.00 98.50 81 ALA A C 1
ATOM 593 O O . ALA A 1 81 ? -4.503 -10.575 -1.519 1.00 98.50 81 ALA A O 1
ATOM 594 N N . LEU A 1 82 ? -4.934 -8.552 -0.652 1.00 98.44 82 LEU A N 1
ATOM 595 C CA . LEU A 1 82 ? -5.047 -7.906 -1.959 1.00 98.44 82 LEU A CA 1
ATOM 596 C C . LEU A 1 82 ? -3.719 -7.835 -2.707 1.00 98.44 82 LEU A C 1
ATOM 598 O O . LEU A 1 82 ? -3.724 -8.000 -3.920 1.00 98.44 82 LEU A O 1
ATOM 602 N N . VAL A 1 83 ? -2.596 -7.614 -2.020 1.00 98.38 83 VAL A N 1
ATOM 603 C CA . VAL A 1 83 ? -1.270 -7.641 -2.652 1.00 98.38 83 VAL A CA 1
ATOM 604 C C . VAL A 1 83 ? -0.967 -9.029 -3.203 1.00 98.38 83 VAL A C 1
ATOM 606 O O . VAL A 1 83 ? -0.508 -9.121 -4.334 1.00 98.38 83 VAL A O 1
ATOM 609 N N . ALA A 1 84 ? -1.277 -10.094 -2.461 1.00 98.25 84 ALA A N 1
ATOM 610 C CA . ALA A 1 84 ? -1.108 -11.465 -2.937 1.00 98.25 84 ALA A CA 1
ATOM 611 C C . ALA A 1 84 ? -2.000 -11.764 -4.154 1.00 98.25 84 ALA A C 1
ATOM 613 O O . ALA A 1 84 ? -1.550 -12.338 -5.137 1.00 98.25 84 ALA A O 1
ATOM 614 N N . ILE A 1 85 ? -3.263 -11.326 -4.142 1.00 98.25 85 ILE A N 1
ATOM 615 C CA . ILE A 1 85 ? -4.149 -11.480 -5.307 1.00 98.25 85 ILE A CA 1
ATOM 616 C C . ILE A 1 85 ? -3.607 -10.690 -6.505 1.00 98.25 85 ILE A C 1
ATOM 618 O O . ILE A 1 85 ? -3.546 -11.201 -7.623 1.00 98.25 85 ILE A O 1
ATOM 622 N N . ALA A 1 86 ? -3.198 -9.443 -6.277 1.00 97.56 86 ALA A N 1
ATOM 623 C CA . ALA A 1 86 ? -2.649 -8.574 -7.304 1.00 97.56 86 ALA A CA 1
ATOM 624 C C . ALA A 1 86 ? -1.325 -9.110 -7.861 1.00 97.56 86 ALA A C 1
ATOM 626 O O . ALA A 1 86 ? -1.058 -8.927 -9.046 1.00 97.56 86 ALA A O 1
ATOM 627 N N . SER A 1 87 ? -0.509 -9.787 -7.051 1.00 97.56 87 SER A N 1
ATOM 628 C CA . SER A 1 87 ? 0.762 -10.330 -7.513 1.00 97.56 87 SER A CA 1
ATOM 629 C C . SER A 1 87 ? 0.576 -11.480 -8.493 1.00 97.56 87 SER A C 1
ATOM 631 O O . SER A 1 87 ? 1.209 -11.491 -9.549 1.00 97.56 87 SER A O 1
ATOM 633 N N . VAL A 1 88 ? -0.371 -12.378 -8.220 1.00 97.62 88 VAL A N 1
ATOM 634 C CA . VAL A 1 88 ? -0.775 -13.410 -9.181 1.00 97.62 88 VAL A CA 1
ATOM 635 C C . VAL A 1 88 ? -1.384 -12.759 -10.429 1.00 97.62 88 VAL A C 1
ATOM 637 O O . VAL A 1 88 ? -1.002 -13.088 -11.549 1.00 97.62 88 VAL A O 1
ATOM 640 N N . ALA A 1 89 ? -2.301 -11.801 -10.253 1.00 96.88 89 ALA A N 1
ATOM 641 C CA . ALA A 1 89 ? -3.074 -11.219 -11.353 1.00 96.88 89 ALA A CA 1
ATOM 642 C C . ALA A 1 89 ? -2.255 -10.33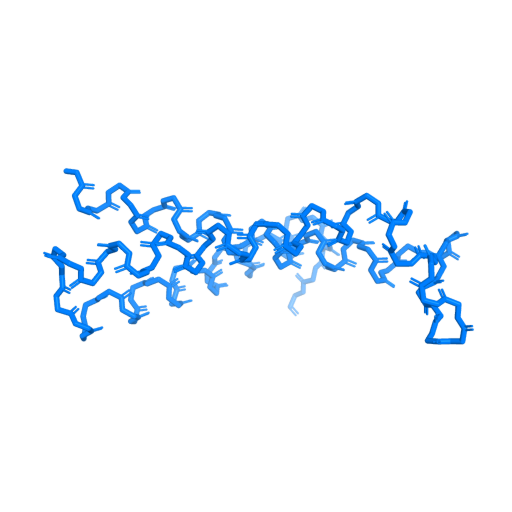5 -12.312 1.00 96.88 89 ALA A C 1
ATOM 644 O O . ALA A 1 89 ? -2.487 -10.373 -13.518 1.00 96.88 89 ALA A O 1
ATOM 645 N N . PHE A 1 90 ? -1.326 -9.523 -11.796 1.00 95.62 90 PHE A N 1
ATOM 646 C CA . PHE A 1 90 ? -0.559 -8.556 -12.592 1.00 95.62 90 PHE A CA 1
ATOM 647 C C . PHE A 1 90 ? 0.879 -8.992 -12.875 1.00 95.62 90 PHE A C 1
ATOM 649 O O . PHE A 1 90 ? 1.453 -8.535 -13.863 1.00 95.62 90 PHE A O 1
ATOM 656 N N . PHE A 1 91 ? 1.470 -9.844 -12.031 1.00 95.38 91 PHE A N 1
ATOM 657 C CA . PHE A 1 91 ? 2.876 -10.249 -12.155 1.00 95.38 91 PHE A CA 1
ATOM 658 C C . PHE A 1 91 ? 3.067 -11.750 -12.414 1.00 95.38 91 PHE A C 1
ATOM 660 O O . PHE A 1 91 ? 4.182 -12.154 -12.733 1.00 95.38 91 PHE A O 1
ATOM 667 N N . GLY A 1 92 ? 2.012 -12.571 -12.323 1.00 94.25 92 GLY A N 1
ATOM 668 C CA . GLY A 1 92 ? 2.101 -14.019 -12.543 1.00 94.25 92 GLY A CA 1
ATOM 669 C C . GLY A 1 92 ? 2.932 -14.756 -11.487 1.00 94.25 92 GLY A C 1
ATOM 670 O O . GLY A 1 92 ? 3.506 -15.799 -11.786 1.00 94.25 92 GLY A O 1
ATOM 671 N N . GLU A 1 93 ? 3.039 -14.197 -10.279 1.00 94.06 93 GLU A N 1
ATOM 672 C CA . GLU A 1 93 ? 3.773 -14.798 -9.155 1.00 94.06 93 GLU A CA 1
ATOM 673 C C . GLU A 1 93 ? 2.972 -15.966 -8.528 1.00 94.06 93 GLU A C 1
ATOM 675 O O . GLU A 1 93 ? 1.744 -15.984 -8.626 1.00 94.06 93 GLU A O 1
ATOM 680 N N . THR A 1 94 ? 3.654 -16.942 -7.904 1.00 87.88 94 THR A N 1
ATOM 681 C CA . THR A 1 94 ? 3.059 -18.150 -7.275 1.00 87.88 94 THR A CA 1
ATOM 682 C C . THR A 1 94 ? 3.607 -18.415 -5.885 1.00 87.88 94 THR A C 1
ATOM 684 O O . THR A 1 94 ? 4.854 -18.385 -5.760 1.00 87.88 94 THR A O 1
#